Protein AF-A0A8S2SUD9-F1 (afdb_monomer_lite)

Foldseek 3Di:
DVVVVCLVVVVVVLVVDPDDDADDDDDLADPPSNVVSCVVRHDPDDDDDDDDRPDDDPPDDDDD

Organism: NCBI:txid392030

Sequence (64 aa):
MIDLGFEEDVRNIISHFKAQRQTLLFSATMPKKIQNFAKSALVKPITINVGRAGAASLDVNQQI

Radius of gyration: 15.56 Å; chains: 1; bounding box: 26×25×47 Å

Secondary structure (DSSP, 8-state):
-TTTTTHHHHHHHHHT--S--------S---HHHHHHHHHH-SSPPP---S-TTPPPTT-----

InterPro domains:
  IPR011545 DEAD/DEAH-box helicase domain [PF00270] (1-36)
  IPR014001 Helicase superfamily 1/2, ATP-binding domain [PS51192] (1-48)
  IPR027417 P-loop containing nucleoside triphosphate hydrolase [G3DSA:3.40.50.300] (1-57)
  IPR027417 P-loop containing nucleoside triphosphate hydrolase [SSF52540] (1-51)
  IPR050079 DEAD box RNA helicase [PTHR47959] (1-63)

pLDDT: mean 85.06, std 9.15, range [62.53, 94.44]

Structure (mmCIF, N/CA/C/O backbone):
data_AF-A0A8S2SUD9-F1
#
_entry.id   AF-A0A8S2SUD9-F1
#
loop_
_atom_site.group_PDB
_atom_site.id
_atom_site.type_symbol
_atom_site.label_atom_id
_atom_site.label_alt_id
_atom_site.label_comp_id
_atom_site.label_asym_id
_atom_site.label_entity_id
_atom_site.label_seq_id
_atom_site.pdbx_PDB_ins_code
_atom_site.Cartn_x
_atom_site.Cartn_y
_atom_site.Cartn_z
_atom_site.occupancy
_atom_site.B_iso_or_equiv
_atom_site.auth_seq_id
_atom_site.auth_comp_id
_atom_site.auth_asym_id
_atom_site.auth_atom_id
_atom_site.pdbx_PDB_model_num
ATOM 1 N N . MET A 1 1 ? 3.547 6.300 -7.197 1.00 70.88 1 MET A N 1
ATOM 2 C CA . MET A 1 1 ? 3.247 7.135 -6.007 1.00 70.88 1 MET A CA 1
ATOM 3 C C . MET A 1 1 ? 4.196 6.837 -4.858 1.00 70.88 1 MET A C 1
ATOM 5 O O . MET A 1 1 ? 4.957 7.717 -4.499 1.00 70.88 1 MET A O 1
ATOM 9 N N . ILE A 1 2 ? 4.225 5.611 -4.331 1.00 76.56 2 ILE A N 1
ATOM 10 C CA . ILE A 1 2 ? 5.125 5.245 -3.219 1.00 76.56 2 ILE A CA 1
ATOM 11 C C . ILE A 1 2 ? 6.615 5.321 -3.605 1.00 76.56 2 ILE A C 1
ATOM 13 O O . ILE A 1 2 ? 7.445 5.764 -2.810 1.00 76.56 2 ILE A O 1
ATOM 17 N N . ASP A 1 3 ? 6.962 4.946 -4.837 1.00 74.81 3 ASP A N 1
ATOM 18 C CA . ASP A 1 3 ? 8.337 5.082 -5.350 1.00 74.81 3 ASP A CA 1
ATOM 19 C C . ASP A 1 3 ? 8.705 6.529 -5.706 1.00 74.81 3 ASP A C 1
ATOM 21 O O . ASP A 1 3 ? 9.879 6.863 -5.780 1.00 74.81 3 ASP A O 1
ATOM 25 N N . LEU A 1 4 ? 7.705 7.403 -5.859 1.00 82.31 4 LEU A N 1
ATOM 26 C CA . LEU A 1 4 ? 7.893 8.834 -6.128 1.00 82.31 4 LEU A CA 1
ATOM 27 C C . LEU A 1 4 ? 8.061 9.656 -4.836 1.00 82.31 4 LEU A C 1
ATOM 29 O O . LEU A 1 4 ? 8.110 10.876 -4.900 1.00 82.31 4 LEU A O 1
ATOM 33 N N . GLY A 1 5 ? 8.106 9.005 -3.667 1.00 84.81 5 GLY A N 1
ATOM 34 C CA . GLY A 1 5 ? 8.282 9.665 -2.367 1.00 84.81 5 GLY A CA 1
ATOM 35 C C . GLY A 1 5 ? 6.990 9.998 -1.613 1.00 84.81 5 GLY A C 1
ATOM 36 O O . GLY A 1 5 ? 7.059 10.283 -0.427 1.00 84.81 5 GLY A O 1
ATOM 37 N N . PHE A 1 6 ? 5.810 9.850 -2.223 1.00 88.12 6 PHE A N 1
ATOM 38 C CA . PHE A 1 6 ? 4.515 10.224 -1.618 1.00 88.12 6 PHE A CA 1
ATOM 39 C C . PHE A 1 6 ? 4.001 9.273 -0.521 1.00 88.12 6 PHE A C 1
ATOM 41 O O . PHE A 1 6 ? 2.808 9.244 -0.226 1.00 88.12 6 PHE A O 1
ATOM 48 N N . GLU A 1 7 ? 4.847 8.416 0.050 1.00 87.50 7 GLU A N 1
ATOM 49 C CA . GLU A 1 7 ? 4.388 7.443 1.047 1.00 87.50 7 GLU A CA 1
ATOM 50 C C . GLU A 1 7 ? 3.848 8.127 2.308 1.00 87.50 7 GLU A C 1
ATOM 52 O O . GLU A 1 7 ? 2.776 7.764 2.792 1.00 87.50 7 GLU A O 1
ATOM 57 N N . GLU A 1 8 ? 4.572 9.119 2.822 1.00 90.25 8 GLU A N 1
ATOM 58 C CA . GLU A 1 8 ? 4.200 9.845 4.036 1.00 90.25 8 GLU A CA 1
ATOM 59 C C . GLU A 1 8 ? 2.919 10.659 3.833 1.00 90.25 8 GLU A C 1
ATOM 61 O O . GLU A 1 8 ? 1.994 10.563 4.639 1.00 90.25 8 GLU A O 1
ATOM 66 N N . ASP A 1 9 ? 2.798 11.345 2.696 1.00 93.12 9 ASP A N 1
ATOM 67 C CA . ASP A 1 9 ? 1.596 12.102 2.339 1.00 93.12 9 ASP A CA 1
ATOM 68 C C . ASP A 1 9 ? 0.359 11.206 2.270 1.00 93.12 9 ASP A C 1
ATOM 70 O O . ASP A 1 9 ? -0.698 11.533 2.813 1.00 93.12 9 ASP A O 1
ATOM 74 N N . VAL A 1 10 ? 0.486 10.027 1.656 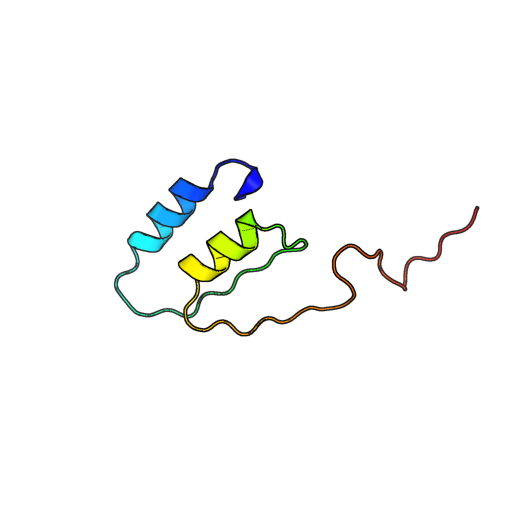1.00 90.81 10 VAL A N 1
ATOM 75 C CA . VAL A 1 10 ? -0.616 9.065 1.578 1.00 90.81 10 VAL A CA 1
ATOM 76 C C . VAL A 1 10 ? -0.981 8.540 2.968 1.00 90.81 10 VAL A C 1
ATOM 78 O O . VAL A 1 10 ? -2.168 8.420 3.276 1.00 90.81 10 VAL A O 1
ATOM 81 N N . ARG A 1 11 ? -0.000 8.265 3.838 1.00 88.94 11 ARG A N 1
ATOM 82 C CA . ARG A 1 11 ? -0.259 7.870 5.236 1.00 88.94 11 ARG A CA 1
ATOM 83 C C . ARG A 1 11 ? -0.988 8.969 6.004 1.00 88.94 11 ARG A C 1
ATOM 85 O O . ARG A 1 11 ? -1.948 8.667 6.713 1.00 88.94 11 ARG A O 1
ATOM 92 N N . ASN A 1 12 ? -0.589 10.222 5.807 1.00 93.12 12 ASN A N 1
ATOM 93 C CA . ASN A 1 12 ? -1.242 11.378 6.405 1.00 93.12 12 ASN A CA 1
ATOM 94 C C . ASN A 1 12 ? -2.687 11.501 5.918 1.00 93.12 12 ASN A C 1
ATOM 96 O O . ASN A 1 12 ? -3.596 11.611 6.728 1.00 93.12 12 ASN A O 1
ATOM 100 N N . ILE A 1 13 ? -2.958 11.382 4.620 1.00 92.25 13 ILE A N 1
ATOM 101 C CA . ILE A 1 13 ? -4.336 11.416 4.100 1.00 92.25 13 ILE A CA 1
ATOM 102 C C . ILE A 1 13 ? -5.175 10.271 4.692 1.00 92.25 13 ILE A C 1
ATOM 104 O O . ILE A 1 13 ? -6.307 10.476 5.131 1.00 92.25 13 ILE A O 1
ATOM 108 N N . ILE A 1 14 ? -4.610 9.064 4.766 1.00 89.50 14 ILE A N 1
ATOM 109 C CA . ILE A 1 14 ? -5.263 7.875 5.326 1.00 89.50 14 ILE A CA 1
ATOM 110 C C . ILE A 1 14 ? -5.611 8.051 6.816 1.00 89.50 14 ILE A C 1
ATOM 112 O O . ILE A 1 14 ? -6.627 7.497 7.249 1.00 89.50 14 ILE A O 1
ATOM 116 N N . SER A 1 15 ? -4.826 8.804 7.592 1.00 90.50 15 SER A N 1
ATOM 117 C CA . SER A 1 15 ? -5.048 8.989 9.035 1.00 90.50 15 SER A CA 1
ATOM 118 C C . SER A 1 15 ? -6.245 9.888 9.371 1.00 90.50 15 SER A C 1
ATOM 120 O O . SER A 1 15 ? -6.818 9.768 10.452 1.00 90.50 15 SER A O 1
ATOM 122 N N . HIS A 1 16 ? -6.688 10.736 8.438 1.00 94.00 16 HIS A N 1
ATOM 123 C CA . HIS A 1 16 ? -7.825 11.642 8.653 1.00 94.00 16 HIS A CA 1
ATOM 124 C C . HIS A 1 16 ? -9.184 10.928 8.657 1.00 94.00 16 HIS A C 1
ATOM 126 O O . HIS A 1 16 ? -10.188 11.464 9.131 1.00 94.00 16 HIS A O 1
ATOM 132 N N . PHE A 1 17 ? -9.237 9.701 8.147 1.00 90.81 17 PHE A N 1
ATOM 133 C CA . PHE A 1 17 ? -10.449 8.895 8.130 1.00 90.81 17 PHE A CA 1
ATOM 134 C C . PHE A 1 17 ? -10.651 8.191 9.478 1.00 90.81 17 PHE A C 1
ATOM 136 O O . PHE A 1 17 ? -9.893 7.293 9.839 1.00 90.81 17 PHE A O 1
ATOM 143 N N . LYS A 1 18 ? -11.719 8.562 10.191 1.00 88.88 18 LYS A N 1
ATOM 144 C CA . LYS A 1 18 ? -12.014 8.068 11.551 1.00 88.88 18 LYS A CA 1
ATOM 145 C C . LYS A 1 18 ? -12.842 6.781 11.603 1.00 88.88 18 LYS A C 1
ATOM 147 O O . LYS A 1 18 ? -12.873 6.121 12.635 1.00 88.88 18 LYS A O 1
ATOM 152 N N . ALA A 1 19 ? -13.531 6.443 10.516 1.00 92.00 19 ALA A N 1
ATOM 153 C CA . ALA A 1 19 ? -14.406 5.278 10.434 1.00 92.00 19 ALA A CA 1
ATOM 154 C C . ALA A 1 19 ? -13.770 4.143 9.622 1.00 92.00 19 ALA A C 1
ATOM 156 O O . ALA A 1 19 ? -12.879 4.362 8.791 1.00 92.00 19 ALA A O 1
ATOM 157 N N . GLN A 1 20 ? -14.265 2.923 9.845 1.00 88.69 20 GLN A N 1
ATOM 158 C CA . GLN A 1 20 ? -13.893 1.774 9.031 1.00 88.69 20 GLN A CA 1
ATOM 159 C C . GLN A 1 20 ? -14.319 2.003 7.578 1.00 88.69 20 GLN A C 1
ATOM 161 O O . GLN A 1 20 ? -15.428 2.454 7.299 1.00 88.69 20 GLN A O 1
ATOM 166 N N . ARG A 1 21 ? -13.420 1.672 6.651 1.00 91.25 21 ARG A N 1
ATOM 167 C CA . ARG A 1 21 ? -13.632 1.816 5.212 1.00 91.25 21 ARG A CA 1
ATOM 168 C C . ARG A 1 21 ? -13.105 0.603 4.468 1.00 91.25 21 ARG A C 1
ATOM 170 O O . ARG A 1 21 ? -12.195 -0.078 4.939 1.00 91.25 21 ARG A O 1
ATOM 177 N N . GLN A 1 22 ? -13.668 0.367 3.293 1.00 92.88 22 GLN A N 1
ATOM 178 C CA . GLN A 1 22 ? -13.093 -0.550 2.325 1.00 92.88 22 GLN A CA 1
ATOM 179 C C . GLN A 1 22 ? -11.991 0.182 1.556 1.00 92.88 22 GLN A C 1
ATOM 181 O O . GLN A 1 22 ? -12.222 1.263 1.018 1.00 92.88 22 GLN A O 1
ATOM 186 N N . THR A 1 23 ? -10.801 -0.409 1.502 1.00 93.25 23 THR A N 1
ATOM 187 C CA . THR A 1 23 ? -9.651 0.161 0.791 1.00 93.25 23 THR A CA 1
ATOM 188 C C . THR A 1 23 ? -9.221 -0.802 -0.304 1.00 93.25 23 THR A C 1
ATOM 190 O O . THR A 1 23 ? -9.048 -1.994 -0.049 1.00 93.25 23 THR A O 1
ATOM 193 N N . LEU A 1 24 ? -9.041 -0.285 -1.519 1.00 94.44 24 LEU A N 1
ATOM 194 C CA . LEU A 1 24 ? -8.498 -1.026 -2.651 1.00 94.44 24 LEU A CA 1
ATOM 195 C C . LEU A 1 24 ? -7.127 -0.449 -2.998 1.00 94.44 24 LEU A C 1
ATOM 197 O O . LEU A 1 24 ? -6.955 0.768 -3.051 1.00 94.44 24 LEU A O 1
ATOM 201 N N . LEU A 1 25 ? -6.157 -1.329 -3.239 1.00 92.94 25 LEU A N 1
ATOM 202 C CA . LEU A 1 25 ? -4.831 -0.960 -3.717 1.00 92.94 25 LEU A CA 1
ATOM 203 C C . LEU A 1 25 ? -4.616 -1.588 -5.091 1.00 92.94 25 LEU A C 1
ATOM 205 O O . LEU A 1 25 ? -4.612 -2.810 -5.218 1.00 92.94 25 LEU A O 1
ATOM 209 N N . PHE A 1 26 ? -4.394 -0.746 -6.095 1.00 91.38 26 PHE A N 1
ATOM 210 C CA . PHE A 1 26 ? -4.039 -1.173 -7.443 1.00 91.38 26 PHE A CA 1
ATOM 211 C C . PHE A 1 26 ? -2.551 -0.943 -7.671 1.00 91.38 26 PHE A C 1
ATOM 213 O O . PHE A 1 26 ? -2.040 0.148 -7.421 1.00 91.38 26 PHE A O 1
ATOM 220 N N . SER A 1 27 ? -1.854 -1.972 -8.145 1.00 88.31 27 SER A N 1
ATOM 221 C CA . SER A 1 27 ? -0.448 -1.861 -8.515 1.00 88.31 27 SER A CA 1
ATOM 222 C C . SER A 1 27 ? -0.115 -2.820 -9.647 1.00 88.31 27 SER A C 1
ATOM 224 O O . SER A 1 27 ? -0.510 -3.983 -9.609 1.00 88.31 27 SER A O 1
ATOM 226 N N . ALA A 1 28 ? 0.636 -2.336 -10.637 1.00 86.31 28 ALA A N 1
ATOM 227 C CA . ALA A 1 28 ? 1.136 -3.159 -11.738 1.00 86.31 28 ALA A CA 1
ATOM 228 C C . ALA A 1 28 ? 2.328 -4.038 -11.315 1.00 86.31 28 ALA A C 1
ATOM 230 O O . ALA A 1 28 ? 2.570 -5.096 -11.889 1.00 86.31 28 ALA A O 1
ATOM 231 N N . THR A 1 29 ? 3.074 -3.608 -10.294 1.00 84.19 29 THR A N 1
ATOM 232 C CA . THR A 1 29 ? 4.230 -4.327 -9.749 1.00 84.19 29 THR A CA 1
ATOM 233 C C . THR A 1 29 ? 4.108 -4.465 -8.236 1.00 84.19 29 THR A C 1
ATOM 235 O O . THR A 1 29 ? 3.380 -3.719 -7.581 1.00 84.19 29 THR A O 1
ATOM 238 N N . MET A 1 30 ? 4.803 -5.441 -7.654 1.00 88.06 30 MET A N 1
ATOM 239 C CA . MET A 1 30 ? 4.685 -5.732 -6.224 1.00 88.06 30 MET A CA 1
ATOM 240 C C . MET A 1 30 ? 6.050 -5.857 -5.527 1.00 88.06 30 MET A C 1
ATOM 242 O O . MET A 1 30 ? 6.341 -6.895 -4.924 1.00 88.06 30 MET A O 1
ATOM 246 N N . PRO A 1 31 ? 6.921 -4.829 -5.592 1.00 88.12 31 PRO A N 1
ATOM 247 C CA . PRO A 1 31 ? 8.179 -4.836 -4.853 1.00 88.12 31 PRO A CA 1
ATOM 248 C C . PRO A 1 31 ? 7.923 -4.789 -3.339 1.00 88.12 31 PRO A C 1
ATOM 250 O O . PRO A 1 31 ? 6.847 -4.402 -2.875 1.00 88.12 31 PRO A O 1
ATOM 253 N N . LYS A 1 32 ? 8.935 -5.153 -2.541 1.00 90.00 32 LYS A N 1
ATOM 254 C CA . LYS A 1 32 ? 8.823 -5.272 -1.074 1.00 90.00 32 LYS A CA 1
ATOM 255 C C . LYS A 1 32 ? 8.242 -4.015 -0.407 1.00 90.00 32 LYS A C 1
ATOM 257 O O . LYS A 1 32 ? 7.451 -4.134 0.524 1.00 90.00 32 LYS A O 1
ATOM 262 N N . LYS A 1 33 ? 8.578 -2.824 -0.915 1.00 89.31 33 LYS A N 1
ATOM 263 C CA . LYS A 1 33 ? 8.055 -1.541 -0.418 1.00 89.31 33 LYS A CA 1
ATOM 264 C C . LYS A 1 33 ? 6.529 -1.445 -0.555 1.00 89.31 33 LYS A C 1
ATOM 266 O O . LYS A 1 33 ? 5.849 -1.153 0.425 1.00 89.31 33 LYS A O 1
ATOM 271 N N . ILE A 1 34 ? 5.983 -1.786 -1.725 1.00 90.62 34 ILE A N 1
ATOM 272 C CA . ILE A 1 34 ? 4.531 -1.798 -1.969 1.00 90.62 34 ILE A CA 1
ATOM 273 C C . ILE A 1 34 ? 3.843 -2.875 -1.127 1.00 90.62 34 ILE A C 1
ATOM 275 O O . ILE A 1 34 ? 2.791 -2.614 -0.551 1.00 90.62 34 ILE A O 1
ATOM 279 N N . GLN A 1 35 ? 4.456 -4.054 -0.974 1.00 90.00 35 GLN A N 1
ATOM 280 C CA . GLN A 1 35 ? 3.919 -5.108 -0.102 1.00 90.00 35 GLN A CA 1
ATOM 281 C C . GLN A 1 35 ? 3.808 -4.645 1.356 1.00 90.00 35 GLN A C 1
ATOM 283 O O . GLN A 1 35 ? 2.797 -4.887 2.013 1.00 90.00 35 GLN A O 1
ATOM 288 N N . ASN A 1 36 ? 4.839 -3.969 1.865 1.00 91.25 36 ASN A N 1
ATOM 289 C CA . ASN A 1 36 ? 4.843 -3.433 3.224 1.00 91.25 36 ASN A CA 1
ATOM 290 C C . ASN A 1 36 ? 3.797 -2.325 3.387 1.00 91.25 36 ASN A C 1
ATOM 292 O O . ASN A 1 36 ? 3.054 -2.320 4.369 1.00 91.25 36 ASN A O 1
ATOM 296 N N . PHE A 1 37 ? 3.685 -1.432 2.401 1.00 91.25 37 PHE A N 1
ATOM 297 C CA . PHE A 1 37 ? 2.651 -0.404 2.383 1.00 91.25 37 PHE A CA 1
ATOM 298 C C . PHE A 1 37 ? 1.248 -1.026 2.423 1.00 91.25 37 PHE A C 1
ATOM 300 O O . PHE A 1 37 ? 0.463 -0.689 3.310 1.00 91.25 37 PHE A O 1
ATOM 307 N N . ALA A 1 38 ? 0.967 -2.003 1.554 1.00 92.19 38 ALA A N 1
ATOM 308 C CA . ALA A 1 38 ? -0.310 -2.711 1.488 1.00 92.19 38 ALA A CA 1
ATOM 309 C C . ALA A 1 38 ? -0.691 -3.358 2.828 1.00 92.19 38 ALA A C 1
ATOM 311 O O . ALA A 1 38 ? -1.821 -3.209 3.281 1.00 92.19 38 ALA A O 1
ATOM 312 N N . LYS A 1 39 ? 0.263 -4.016 3.501 1.00 90.62 39 LYS A N 1
ATOM 313 C CA . LYS A 1 39 ? 0.045 -4.617 4.828 1.00 90.62 39 LYS A CA 1
ATOM 314 C C . LYS A 1 39 ? -0.319 -3.590 5.898 1.00 90.62 39 LYS A C 1
ATOM 316 O O . LYS A 1 39 ? -1.069 -3.916 6.807 1.00 90.62 39 LYS A O 1
ATOM 321 N N . SER A 1 40 ? 0.223 -2.375 5.804 1.00 89.69 40 SER A N 1
ATOM 322 C CA . SER A 1 40 ? -0.076 -1.301 6.758 1.00 89.69 40 SER A CA 1
ATOM 323 C C . SER A 1 40 ? -1.367 -0.541 6.440 1.00 89.69 40 SER A C 1
ATOM 325 O O . SER A 1 40 ? -2.009 -0.028 7.349 1.00 89.69 40 SER A O 1
ATOM 327 N N . ALA A 1 41 ? -1.743 -0.455 5.162 1.00 89.25 41 ALA A N 1
ATOM 328 C CA . ALA A 1 41 ? -2.876 0.344 4.701 1.00 89.25 41 ALA A CA 1
ATOM 329 C C . ALA A 1 41 ? -4.188 -0.454 4.580 1.00 89.25 41 ALA A C 1
ATOM 331 O O . ALA A 1 41 ? -5.265 0.142 4.551 1.00 89.25 41 ALA A O 1
ATOM 332 N N . LEU A 1 42 ? -4.115 -1.786 4.481 1.00 92.81 42 LEU A N 1
ATOM 333 C CA . LEU A 1 42 ? -5.261 -2.667 4.252 1.00 92.81 42 LEU A CA 1
ATOM 334 C C . LEU A 1 42 ? -5.513 -3.585 5.453 1.00 92.81 42 LEU A C 1
ATOM 336 O O . LEU A 1 42 ? -4.584 -4.117 6.055 1.00 92.81 42 LEU A O 1
ATOM 340 N N . VAL A 1 43 ? -6.787 -3.846 5.747 1.00 92.69 43 VAL A N 1
ATOM 341 C CA . VAL A 1 43 ? -7.207 -4.796 6.786 1.00 92.69 43 VAL A CA 1
ATOM 342 C C . VAL A 1 43 ? -7.649 -6.094 6.119 1.00 92.69 43 VAL A C 1
ATOM 344 O O . VAL A 1 43 ? -8.624 -6.089 5.374 1.00 92.69 43 VAL A O 1
ATOM 347 N N . LYS A 1 44 ? -6.937 -7.199 6.386 1.00 92.94 44 LYS A N 1
ATOM 348 C CA . LYS A 1 44 ? -7.205 -8.544 5.825 1.00 92.94 44 LYS A CA 1
ATOM 349 C C . LYS A 1 44 ? -7.524 -8.523 4.309 1.00 92.94 44 LYS A C 1
ATOM 351 O O . LYS A 1 44 ? -8.600 -8.968 3.911 1.00 92.94 44 LYS A O 1
ATOM 356 N N . PRO A 1 45 ? -6.629 -7.985 3.458 1.00 93.56 45 PRO A N 1
ATOM 357 C CA . PRO A 1 45 ? -6.913 -7.849 2.034 1.00 93.56 45 PRO A CA 1
ATOM 358 C C . PRO A 1 45 ? -6.945 -9.198 1.314 1.00 93.56 45 PRO A C 1
ATOM 360 O O . PRO A 1 45 ? -6.173 -10.104 1.627 1.00 93.56 45 PRO A O 1
ATOM 363 N N . ILE A 1 46 ? -7.781 -9.281 0.281 1.00 93.69 46 ILE A N 1
ATOM 364 C CA . ILE A 1 46 ? -7.730 -10.349 -0.719 1.00 93.69 46 ILE A CA 1
ATOM 365 C C . ILE A 1 46 ? -6.838 -9.865 -1.862 1.00 93.69 46 ILE A C 1
ATOM 367 O O . ILE A 1 46 ? -7.044 -8.777 -2.399 1.00 93.69 46 ILE A O 1
ATOM 371 N N . THR A 1 47 ? -5.833 -10.658 -2.229 1.00 91.00 47 THR A N 1
ATOM 372 C CA . THR A 1 47 ? -4.960 -10.353 -3.367 1.00 91.00 47 THR A CA 1
ATOM 373 C C . THR A 1 47 ? -5.522 -10.982 -4.634 1.00 91.00 47 THR A C 1
ATOM 375 O O . THR A 1 47 ? -5.701 -12.195 -4.695 1.00 91.00 47 THR A O 1
ATOM 378 N N . ILE A 1 48 ? -5.767 -10.155 -5.650 1.00 90.00 48 ILE A N 1
ATOM 379 C CA . ILE A 1 48 ? -6.195 -10.590 -6.980 1.00 90.00 48 ILE A CA 1
ATOM 380 C C . ILE A 1 48 ? -5.079 -10.227 -7.956 1.00 90.00 48 ILE A C 1
ATOM 382 O O . ILE A 1 48 ? -4.757 -9.052 -8.113 1.00 90.00 48 ILE A O 1
ATOM 386 N N . ASN A 1 49 ? -4.494 -11.236 -8.599 1.00 85.19 49 ASN A N 1
ATOM 387 C CA . ASN A 1 49 ? -3.480 -11.056 -9.634 1.00 85.19 49 ASN A CA 1
ATOM 388 C C . ASN A 1 49 ? -4.062 -11.496 -10.976 1.00 85.19 49 ASN A C 1
ATOM 390 O O . ASN A 1 49 ? -4.533 -12.625 -11.104 1.00 85.19 49 ASN A O 1
ATOM 394 N N . VAL A 1 50 ? -4.015 -10.610 -11.969 1.00 80.38 50 VAL A N 1
ATOM 395 C CA . VAL A 1 50 ? -4.437 -10.903 -13.342 1.00 80.38 50 VAL A CA 1
ATOM 396 C C . VAL A 1 50 ? -3.181 -11.051 -14.197 1.00 80.38 50 VAL A C 1
ATOM 398 O O . VAL A 1 50 ? -2.391 -10.116 -14.305 1.00 80.38 50 VAL A O 1
ATOM 401 N N . GLY A 1 51 ? -2.976 -12.238 -14.772 1.00 73.94 51 GLY A N 1
ATOM 402 C CA . GLY A 1 51 ? -1.765 -12.576 -15.527 1.00 73.94 51 GLY A CA 1
ATOM 403 C C . GLY A 1 51 ? -0.538 -12.875 -14.648 1.00 73.94 51 GLY A C 1
ATOM 404 O O . GLY A 1 51 ? -0.632 -13.023 -13.428 1.00 73.94 51 GLY A O 1
ATOM 405 N N . ARG A 1 52 ? 0.641 -12.995 -15.275 1.00 67.12 52 ARG A N 1
ATOM 406 C CA . ARG A 1 52 ? 1.929 -13.096 -14.565 1.00 67.12 52 ARG A CA 1
ATOM 407 C C . ARG A 1 52 ? 2.462 -11.693 -14.275 1.00 67.12 52 ARG A C 1
ATOM 409 O O . ARG A 1 52 ? 2.647 -10.906 -15.197 1.00 67.12 52 ARG A O 1
ATOM 416 N N . ALA A 1 53 ? 2.763 -11.404 -13.009 1.00 62.53 53 ALA A N 1
ATOM 417 C CA . ALA A 1 53 ? 3.391 -10.143 -12.619 1.00 62.53 53 ALA A CA 1
ATOM 418 C C . ALA A 1 53 ? 4.708 -9.934 -13.391 1.00 62.53 53 ALA A C 1
ATOM 420 O O . ALA A 1 53 ? 5.609 -10.769 -13.312 1.00 62.53 53 ALA A O 1
ATOM 421 N N . GLY A 1 54 ? 4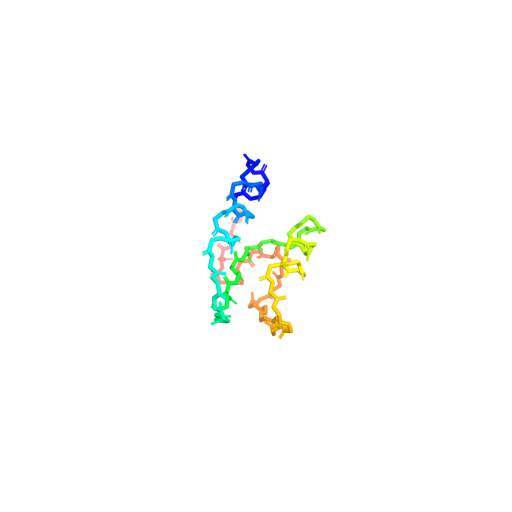.806 -8.833 -14.139 1.00 62.91 54 GLY A N 1
ATOM 422 C CA . GLY A 1 54 ? 5.988 -8.486 -14.937 1.00 62.91 54 GLY A CA 1
ATOM 42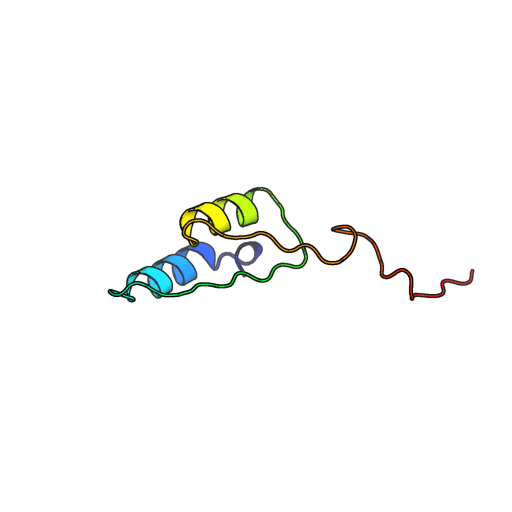3 C C . GLY A 1 54 ? 6.091 -9.154 -16.315 1.00 62.91 54 GLY A C 1
ATOM 424 O O . GLY A 1 54 ? 7.091 -8.943 -16.993 1.00 62.91 54 GLY A O 1
ATOM 425 N N . ALA A 1 55 ? 5.097 -9.935 -16.751 1.00 64.88 55 ALA A N 1
ATOM 426 C CA . ALA A 1 55 ? 5.054 -10.463 -18.115 1.00 64.88 55 ALA A CA 1
ATOM 427 C C . ALA A 1 55 ? 4.320 -9.497 -19.058 1.00 64.88 55 ALA A C 1
ATOM 429 O O . ALA A 1 55 ? 3.324 -8.882 -18.673 1.00 64.88 55 ALA A O 1
ATOM 430 N N . ALA A 1 56 ? 4.797 -9.386 -20.301 1.00 66.12 56 ALA A N 1
ATOM 431 C CA . ALA A 1 56 ? 4.042 -8.738 -21.370 1.00 66.12 56 ALA A CA 1
ATOM 432 C C . ALA A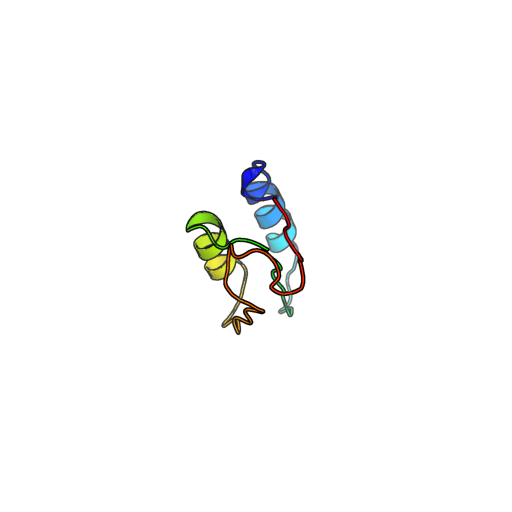 1 56 ? 2.723 -9.491 -21.617 1.00 66.12 56 ALA A C 1
ATOM 434 O O . ALA A 1 56 ? 2.635 -10.696 -21.362 1.00 66.12 56 ALA A O 1
ATOM 435 N N . SER A 1 57 ? 1.700 -8.783 -22.105 1.00 68.69 57 SER A N 1
ATOM 436 C CA . SER A 1 57 ? 0.441 -9.434 -22.476 1.00 68.69 57 SER A CA 1
ATOM 437 C C . SER A 1 57 ? 0.693 -10.488 -23.558 1.00 68.69 57 SER A C 1
ATOM 439 O O . SER A 1 57 ? 1.437 -10.238 -24.507 1.00 68.69 57 SER A O 1
ATOM 441 N N . LEU A 1 58 ? 0.059 -11.655 -23.410 1.00 70.81 58 LEU A N 1
ATOM 442 C CA . LEU A 1 58 ? 0.118 -12.742 -24.393 1.00 70.81 58 LEU A CA 1
ATOM 443 C C . LEU A 1 58 ? -0.504 -12.338 -25.739 1.00 70.81 58 LEU A C 1
ATOM 445 O O . LEU A 1 58 ? -0.179 -12.936 -26.757 1.00 70.81 58 LEU A O 1
ATOM 449 N N . ASP A 1 59 ? -1.342 -11.298 -25.747 1.00 78.38 59 ASP A N 1
ATOM 450 C CA . ASP A 1 59 ? -2.002 -10.780 -26.9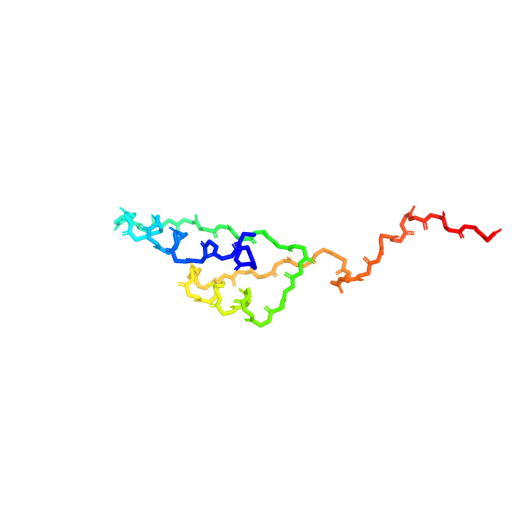49 1.00 78.38 59 ASP A CA 1
ATOM 451 C C . ASP A 1 59 ? -1.105 -9.841 -27.779 1.00 78.38 59 ASP A C 1
ATOM 453 O O . ASP A 1 59 ? -1.528 -9.316 -28.810 1.00 78.38 59 ASP A O 1
ATOM 457 N N . VAL A 1 60 ? 0.139 -9.596 -27.350 1.00 77.94 60 VAL A N 1
ATOM 458 C CA . VAL A 1 60 ? 1.100 -8.794 -28.119 1.00 77.94 60 VAL A CA 1
ATOM 459 C C . VAL A 1 60 ? 1.836 -9.699 -29.102 1.00 77.94 60 VAL A C 1
ATOM 461 O O . VAL A 1 60 ? 2.707 -10.475 -28.713 1.00 77.94 60 VAL A O 1
ATOM 464 N N . ASN A 1 61 ? 1.522 -9.564 -30.390 1.00 80.31 61 ASN A N 1
ATOM 465 C CA . ASN A 1 61 ? 2.244 -10.252 -31.455 1.00 80.31 61 ASN A CA 1
ATOM 466 C C . ASN A 1 61 ? 3.559 -9.509 -31.754 1.00 80.31 61 ASN A C 1
ATOM 468 O O . ASN A 1 61 ? 3.535 -8.372 -32.226 1.00 80.31 61 ASN A O 1
ATOM 472 N N . GLN A 1 62 ? 4.699 -10.123 -31.428 1.00 71.75 62 GLN A N 1
ATOM 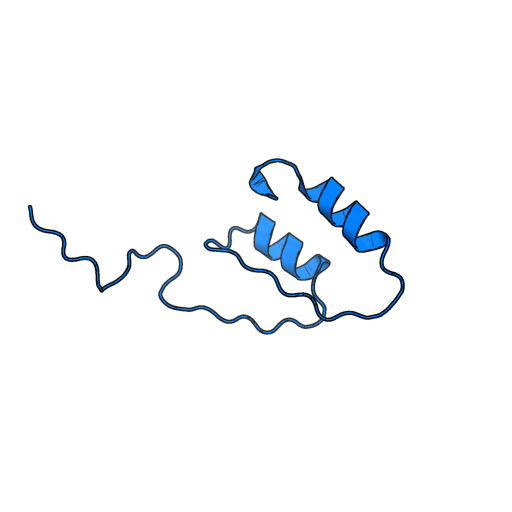473 C CA . GLN A 1 62 ? 6.034 -9.567 -31.666 1.00 71.75 62 GLN A CA 1
ATOM 474 C C . GLN A 1 62 ? 6.653 -10.273 -32.877 1.00 71.75 62 GLN A C 1
ATOM 476 O O . GLN A 1 62 ? 6.853 -11.486 -32.845 1.00 71.75 62 GLN A O 1
ATOM 481 N N . GLN A 1 63 ? 6.950 -9.524 -33.938 1.00 74.94 63 GLN A N 1
ATOM 482 C CA . GLN A 1 63 ? 7.677 -10.013 -35.114 1.00 74.94 63 GLN A CA 1
ATOM 483 C C . GLN A 1 63 ? 9.048 -9.323 -35.185 1.00 74.94 63 GLN A C 1
ATOM 485 O O . GLN A 1 63 ? 9.159 -8.162 -34.792 1.00 74.94 63 GLN A O 1
ATOM 490 N N . ILE A 1 64 ? 10.073 -10.068 -35.620 1.00 68.06 64 ILE A N 1
ATOM 491 C CA . ILE A 1 64 ? 11.468 -9.608 -35.776 1.00 68.06 64 ILE A CA 1
ATOM 492 C C . ILE A 1 64 ? 11.616 -8.852 -37.094 1.00 68.06 64 ILE A C 1
ATOM 494 O O . ILE A 1 64 ? 11.098 -9.374 -38.108 1.00 68.06 64 ILE A O 1
#